Protein AF-A0AAX2M2W0-F1 (afdb_monomer)

Organism: Campylobacter jejuni (NCBI:txid197)

Structure (mmCIF, N/CA/C/O backbone):
data_AF-A0AAX2M2W0-F1
#
_entry.id   AF-A0AAX2M2W0-F1
#
loop_
_atom_site.group_PDB
_atom_site.id
_atom_site.type_symbol
_atom_site.label_atom_id
_atom_site.label_alt_id
_atom_site.label_comp_id
_atom_site.label_asym_id
_atom_site.label_entity_id
_atom_site.label_seq_id
_atom_site.pdbx_PDB_ins_code
_atom_site.Cartn_x
_atom_site.Cartn_y
_atom_site.Cartn_z
_atom_site.occupancy
_atom_site.B_iso_or_equiv
_atom_site.auth_seq_id
_atom_site.auth_comp_id
_atom_site.auth_asym_id
_atom_site.auth_atom_id
_atom_site.pdbx_PDB_model_num
ATOM 1 N N . MET A 1 1 ? -13.418 6.459 6.552 1.00 89.12 1 MET A N 1
ATOM 2 C CA . MET A 1 1 ? -12.912 6.217 5.186 1.00 89.12 1 MET A CA 1
ATOM 3 C C . MET A 1 1 ? -11.805 7.212 4.934 1.00 89.12 1 MET A C 1
ATOM 5 O O . MET A 1 1 ? -12.024 8.388 5.200 1.00 89.12 1 MET A O 1
ATOM 9 N N . THR A 1 2 ? -10.649 6.745 4.478 1.00 95.94 2 THR A N 1
ATOM 10 C CA . THR A 1 2 ? -9.442 7.563 4.315 1.00 95.94 2 THR A CA 1
ATOM 11 C C . THR A 1 2 ? -8.885 7.340 2.910 1.00 95.94 2 THR A C 1
ATOM 13 O O . THR A 1 2 ? -8.666 6.183 2.553 1.00 95.94 2 THR A O 1
ATOM 16 N N . PRO A 1 3 ? -8.696 8.384 2.085 1.00 97.00 3 PRO A N 1
ATOM 17 C CA . PRO A 1 3 ? -8.015 8.229 0.805 1.00 97.00 3 PRO A CA 1
ATOM 18 C C . PRO A 1 3 ? -6.522 7.960 1.027 1.00 97.00 3 PRO A C 1
ATOM 20 O O . PRO A 1 3 ? -5.947 8.440 2.004 1.00 97.00 3 PRO A O 1
ATOM 23 N N . PHE A 1 4 ? -5.892 7.234 0.108 1.00 96.31 4 PHE A N 1
ATOM 24 C CA . PHE A 1 4 ? -4.447 7.012 0.120 1.00 96.31 4 PHE A CA 1
ATOM 25 C C . PHE A 1 4 ? -3.855 7.016 -1.291 1.00 96.31 4 PHE A C 1
ATOM 27 O O . PHE A 1 4 ? -4.561 6.821 -2.287 1.00 96.31 4 PHE A O 1
ATOM 34 N N . TYR A 1 5 ? -2.546 7.240 -1.347 1.00 96.06 5 TYR A N 1
ATOM 35 C CA . TYR A 1 5 ? -1.726 7.131 -2.545 1.00 96.06 5 TYR A CA 1
ATOM 36 C C . TYR A 1 5 ? -0.418 6.435 -2.163 1.00 96.06 5 TYR A C 1
ATOM 38 O O . TYR A 1 5 ? 0.334 6.951 -1.336 1.00 96.06 5 TYR A O 1
ATOM 46 N N . ASP A 1 6 ? -0.175 5.276 -2.764 1.00 93.81 6 ASP A N 1
ATOM 47 C CA . ASP A 1 6 ? 0.968 4.413 -2.489 1.00 93.81 6 ASP A CA 1
ATOM 48 C C . ASP A 1 6 ? 1.945 4.435 -3.662 1.00 93.81 6 ASP A C 1
ATOM 50 O O . ASP A 1 6 ? 1.542 4.413 -4.828 1.00 93.81 6 ASP A O 1
ATOM 54 N 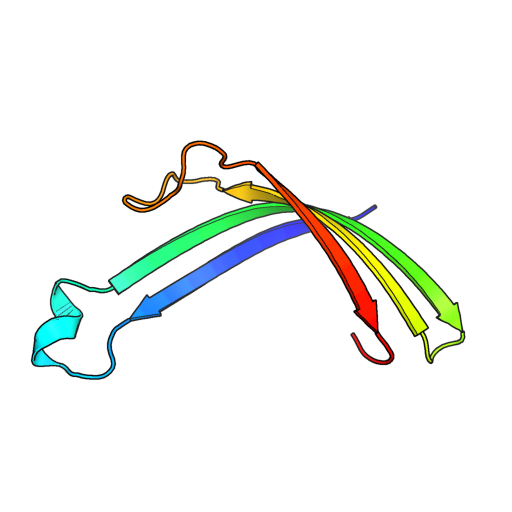N . ILE A 1 7 ? 3.240 4.435 -3.344 1.00 94.31 7 ILE A N 1
ATOM 55 C CA . ILE A 1 7 ? 4.335 4.393 -4.315 1.00 94.31 7 ILE A CA 1
ATOM 56 C C . ILE A 1 7 ? 5.266 3.247 -3.934 1.00 94.31 7 ILE A C 1
ATOM 58 O O . ILE A 1 7 ? 5.684 3.131 -2.782 1.00 94.31 7 ILE A O 1
ATOM 62 N N . GLY A 1 8 ? 5.617 2.419 -4.912 1.00 92.19 8 GLY A N 1
ATOM 63 C CA . GLY A 1 8 ? 6.577 1.334 -4.772 1.00 92.19 8 GLY A CA 1
ATOM 64 C C . GLY A 1 8 ? 7.692 1.457 -5.799 1.00 92.19 8 GLY A C 1
ATOM 65 O O . GLY A 1 8 ? 7.450 1.779 -6.961 1.00 92.19 8 GLY A O 1
ATOM 66 N N . TYR A 1 9 ? 8.919 1.170 -5.378 1.00 90.88 9 TYR A N 1
ATOM 67 C CA . TYR A 1 9 ? 10.059 1.036 -6.275 1.00 90.88 9 TYR A CA 1
ATOM 68 C C . TYR A 1 9 ? 10.722 -0.316 -6.042 1.00 90.88 9 TYR A C 1
ATOM 70 O O . TYR A 1 9 ? 11.000 -0.692 -4.904 1.00 90.88 9 TYR A O 1
ATOM 78 N N . SER A 1 10 ? 10.954 -1.053 -7.120 1.00 89.62 10 SER A N 1
ATOM 79 C CA . SER A 1 10 ? 11.609 -2.356 -7.101 1.00 89.62 10 SER A CA 1
ATOM 80 C C . SER A 1 10 ? 12.822 -2.326 -8.018 1.00 89.62 10 SER A C 1
ATOM 82 O O . SER A 1 10 ? 12.775 -1.733 -9.094 1.00 89.62 10 SER A O 1
ATOM 84 N N . TRP A 1 11 ? 13.914 -2.950 -7.589 1.00 90.06 11 TRP A N 1
ATOM 85 C CA . TRP A 1 11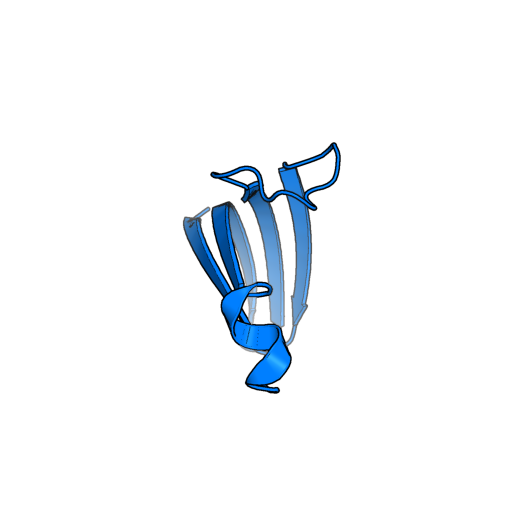 ? 15.143 -3.075 -8.364 1.00 90.06 11 TRP A CA 1
ATOM 86 C C . TRP A 1 11 ? 15.814 -4.414 -8.074 1.00 90.06 11 TRP A C 1
ATOM 88 O O . TRP A 1 11 ? 15.633 -4.997 -7.004 1.00 90.06 11 TRP A O 1
ATOM 98 N N . TYR A 1 12 ? 16.629 -4.879 -9.018 1.00 88.62 12 TYR A N 1
ATOM 99 C CA . TYR A 1 12 ? 17.529 -6.007 -8.791 1.00 88.62 12 TYR A CA 1
ATOM 100 C C . TYR A 1 12 ? 18.800 -5.551 -8.072 1.00 88.62 12 TYR A C 1
ATOM 102 O O . TYR A 1 12 ? 19.408 -4.548 -8.441 1.00 88.62 12 TYR A O 1
ATOM 110 N N . GLU A 1 13 ? 19.222 -6.305 -7.057 1.00 89.25 13 GLU A N 1
ATOM 111 C CA . GLU A 1 13 ? 20.447 -6.014 -6.299 1.00 89.25 13 GLU A CA 1
ATOM 112 C C . GLU A 1 13 ? 21.719 -6.255 -7.128 1.00 89.25 13 GLU A C 1
ATOM 114 O O . GLU A 1 13 ? 22.708 -5.534 -6.988 1.00 89.25 13 GLU A O 1
ATOM 119 N N . ASN A 1 14 ? 21.693 -7.236 -8.039 1.00 90.38 14 ASN A N 1
ATOM 120 C CA . ASN A 1 14 ? 22.803 -7.474 -8.954 1.00 90.38 14 ASN A CA 1
ATOM 121 C C . ASN A 1 14 ? 22.893 -6.340 -9.991 1.00 90.38 14 ASN A C 1
ATOM 123 O O . ASN A 1 14 ? 22.009 -6.180 -10.836 1.00 90.38 14 ASN A O 1
ATOM 127 N N . LYS A 1 15 ? 24.011 -5.607 -9.950 1.00 82.62 15 LYS A N 1
ATOM 128 C CA . LYS A 1 15 ? 24.310 -4.461 -10.820 1.00 82.62 15 LYS A CA 1
ATOM 129 C C . LYS A 1 15 ? 24.229 -4.777 -12.312 1.00 82.62 15 LYS A C 1
ATOM 131 O O . LYS A 1 15 ? 23.875 -3.890 -13.078 1.00 82.62 15 LYS A O 1
ATOM 136 N N . GLU A 1 16 ? 24.528 -6.011 -12.716 1.00 84.62 16 GLU A N 1
ATOM 137 C CA . GLU A 1 16 ? 24.466 -6.436 -14.121 1.00 84.62 16 GLU A CA 1
ATOM 138 C C . GLU A 1 16 ? 23.041 -6.351 -14.694 1.00 84.62 16 GLU A C 1
ATOM 140 O O . GLU A 1 16 ? 22.864 -6.013 -15.858 1.00 84.62 16 GLU A O 1
ATOM 145 N N . TYR A 1 17 ? 22.017 -6.569 -13.862 1.00 79.69 17 TYR A N 1
ATOM 146 C CA . TYR A 1 17 ? 20.608 -6.581 -14.274 1.00 79.69 17 TYR A CA 1
ATOM 147 C C . TYR A 1 17 ? 19.843 -5.312 -13.873 1.00 79.69 17 TYR A C 1
ATOM 149 O O . TYR A 1 17 ? 18.676 -5.151 -14.232 1.00 79.69 17 TYR A O 1
ATOM 157 N N . GLN A 1 18 ? 20.473 -4.412 -13.116 1.00 77.81 18 GLN A N 1
ATOM 158 C CA . GLN A 1 18 ? 19.806 -3.282 -12.467 1.00 77.81 18 GLN A CA 1
ATOM 159 C C . GLN A 1 18 ? 19.380 -2.179 -13.455 1.00 77.81 18 GLN A C 1
ATOM 161 O O . GLN A 1 18 ? 18.354 -1.528 -13.248 1.00 77.81 18 GLN A O 1
ATOM 166 N N . SER A 1 19 ? 20.133 -1.976 -14.543 1.00 76.44 19 SER A N 1
ATOM 167 C CA . SER A 1 19 ? 19.840 -0.940 -15.548 1.00 76.44 19 SER A CA 1
ATOM 168 C C . SER A 1 19 ? 18.537 -1.193 -16.308 1.00 76.44 19 SER A C 1
ATOM 170 O O . SER A 1 19 ? 17.856 -0.240 -16.672 1.00 76.44 19 SER A O 1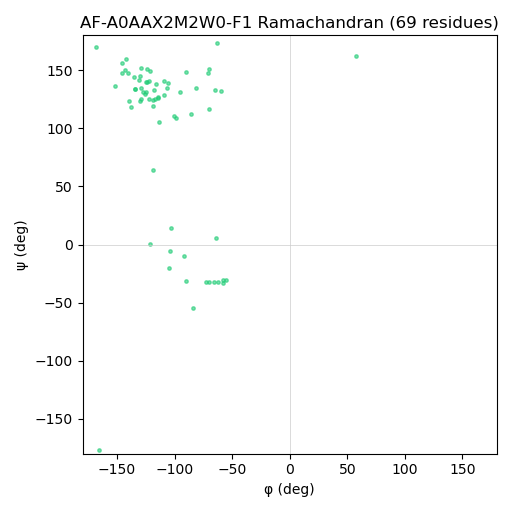
ATOM 172 N N . GLU A 1 20 ? 18.171 -2.457 -16.518 1.00 76.19 20 GLU A N 1
ATOM 173 C CA . GLU A 1 20 ? 16.991 -2.845 -17.303 1.00 76.19 20 GLU A CA 1
ATOM 174 C C . GLU A 1 20 ? 15.820 -3.320 -16.434 1.00 76.19 20 GLU A C 1
ATOM 176 O O . GLU A 1 20 ? 14.670 -3.284 -16.872 1.00 76.19 20 GLU A O 1
ATOM 181 N N . ASN A 1 21 ? 16.094 -3.722 -15.187 1.00 78.56 21 ASN A N 1
ATOM 182 C CA . ASN A 1 21 ? 15.103 -4.308 -14.288 1.00 78.56 21 ASN A CA 1
ATOM 183 C C . ASN A 1 21 ? 14.912 -3.455 -13.029 1.00 78.56 21 ASN A C 1
ATOM 185 O O . ASN A 1 21 ? 15.211 -3.863 -11.904 1.00 78.56 21 ASN A O 1
ATOM 189 N N . HIS A 1 22 ? 14.410 -2.243 -13.233 1.00 83.25 22 HIS A N 1
ATOM 190 C CA . HIS A 1 22 ? 13.911 -1.397 -12.160 1.00 83.25 22 HIS A CA 1
ATOM 191 C C . HIS A 1 22 ? 12.528 -0.862 -12.514 1.00 83.25 22 HIS A C 1
ATOM 193 O O . HIS A 1 22 ? 12.240 -0.536 -13.667 1.00 83.25 22 HIS A O 1
ATOM 199 N N . TYR A 1 23 ? 11.654 -0.792 -11.516 1.00 86.25 23 TYR A N 1
ATOM 200 C CA . TYR A 1 23 ? 10.233 -0.572 -11.729 1.00 86.25 23 TYR A CA 1
ATOM 201 C C . TYR A 1 23 ? 9.673 0.383 -10.687 1.00 86.25 23 TYR A C 1
ATOM 203 O O . TYR A 1 23 ? 9.755 0.122 -9.488 1.00 86.25 23 TYR A O 1
ATOM 211 N N . LEU A 1 24 ? 9.075 1.473 -11.166 1.00 88.06 24 LEU A N 1
ATOM 212 C CA . LEU A 1 24 ? 8.242 2.362 -10.368 1.00 88.06 24 LEU A CA 1
ATOM 213 C C . LEU A 1 24 ? 6.778 1.949 -10.541 1.00 88.06 24 LEU A C 1
ATOM 215 O O . LEU A 1 24 ? 6.311 1.754 -11.665 1.00 88.06 24 LEU A O 1
ATOM 219 N N . MET A 1 25 ? 6.070 1.820 -9.428 1.00 90.88 25 MET A N 1
ATOM 220 C CA . MET A 1 25 ? 4.662 1.450 -9.361 1.00 90.88 25 MET A CA 1
ATOM 221 C C . MET A 1 25 ? 3.934 2.441 -8.463 1.00 90.88 25 MET A C 1
ATOM 223 O O . MET A 1 25 ? 4.488 2.895 -7.462 1.00 90.88 25 MET A O 1
ATOM 227 N N . ASP A 1 26 ? 2.689 2.751 -8.799 1.00 93.50 26 ASP A N 1
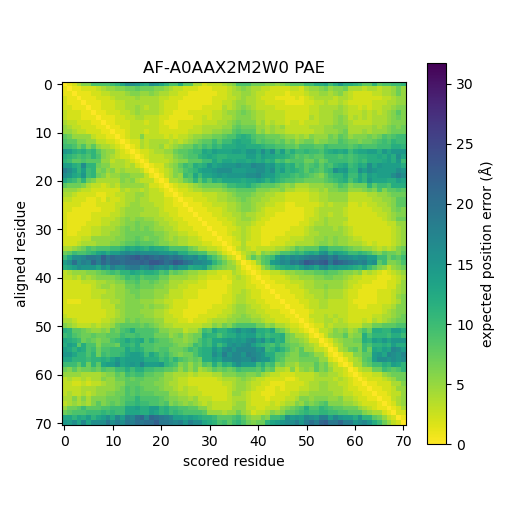ATOM 228 C CA . ASP A 1 26 ? 1.852 3.620 -7.988 1.00 93.50 26 ASP A CA 1
ATOM 229 C C . ASP A 1 26 ? 0.387 3.178 -7.984 1.00 93.50 26 ASP A C 1
ATOM 231 O O . ASP A 1 26 ? -0.130 2.574 -8.931 1.00 93.50 26 ASP A O 1
ATOM 235 N N . ALA A 1 27 ? -0.301 3.470 -6.886 1.00 94.69 27 ALA A N 1
ATOM 236 C CA . ALA A 1 27 ? -1.713 3.170 -6.726 1.00 94.69 27 ALA A CA 1
ATOM 237 C C . ALA A 1 27 ? -2.407 4.248 -5.900 1.00 94.69 27 ALA A C 1
ATOM 239 O O . ALA A 1 27 ? -1.831 4.821 -4.984 1.00 94.69 27 ALA A O 1
ATOM 240 N N . MET A 1 28 ? -3.677 4.491 -6.200 1.00 96.06 28 MET A N 1
ATOM 241 C CA . MET A 1 28 ? -4.546 5.324 -5.374 1.00 96.06 28 MET A CA 1
ATOM 242 C C . MET A 1 28 ? -5.752 4.518 -4.925 1.00 96.06 28 MET A C 1
ATOM 244 O O . MET A 1 28 ? -6.223 3.634 -5.650 1.00 96.06 28 MET A O 1
ATOM 248 N N . GLY A 1 29 ? -6.275 4.830 -3.749 1.00 96.50 29 GLY A N 1
ATOM 249 C CA . GLY A 1 29 ? -7.380 4.067 -3.201 1.00 96.50 29 GLY A CA 1
ATOM 250 C C . GLY A 1 29 ? -8.090 4.730 -2.040 1.00 96.50 29 GLY A C 1
ATOM 251 O O . GLY A 1 29 ? -7.804 5.861 -1.643 1.00 96.50 29 GLY A O 1
ATOM 252 N N . ILE A 1 30 ? -9.060 3.991 -1.513 1.00 97.38 30 ILE A N 1
ATOM 253 C CA . ILE A 1 30 ? -9.807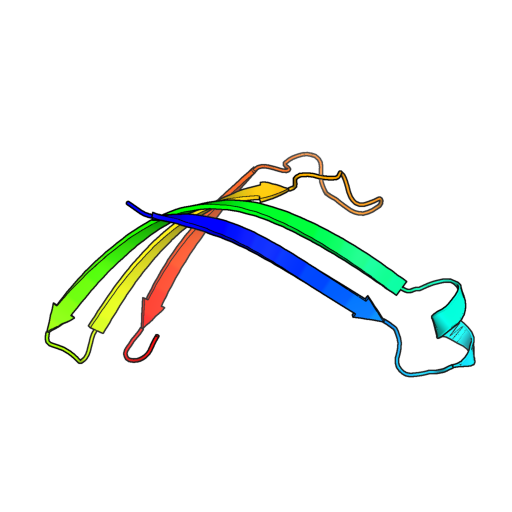 4.338 -0.312 1.00 97.38 30 ILE A CA 1
ATOM 254 C C . ILE A 1 30 ? -9.689 3.178 0.670 1.00 97.38 30 ILE A C 1
ATOM 256 O O . ILE A 1 30 ? -9.937 2.024 0.321 1.00 97.38 30 ILE A O 1
ATOM 260 N N . GLN A 1 31 ? -9.356 3.521 1.908 1.00 96.00 31 GLN A N 1
ATOM 261 C CA . GLN A 1 31 ? -9.236 2.614 3.037 1.00 96.00 31 GLN A CA 1
ATOM 262 C C . GLN A 1 31 ? -10.423 2.777 3.996 1.00 96.00 31 GLN A C 1
ATOM 264 O O . GLN A 1 31 ? -10.837 3.892 4.350 1.00 96.00 31 GLN A O 1
ATOM 269 N N . ILE A 1 32 ? -10.930 1.654 4.494 1.00 95.31 32 ILE A N 1
ATOM 270 C CA . ILE A 1 32 ? -11.792 1.566 5.674 1.00 95.31 32 ILE A CA 1
ATOM 271 C C . ILE A 1 32 ? -11.021 0.809 6.749 1.00 95.31 32 ILE A C 1
ATOM 273 O O . ILE A 1 32 ? -10.543 -0.294 6.514 1.00 95.31 32 ILE A O 1
ATOM 277 N N . LEU A 1 33 ? -10.918 1.402 7.936 1.00 92.62 33 LEU A N 1
ATOM 278 C CA . LEU A 1 33 ? -10.281 0.794 9.097 1.00 92.62 33 LEU A CA 1
ATOM 279 C C . LEU A 1 33 ? -11.294 0.734 10.238 1.00 92.62 33 LEU A C 1
ATOM 281 O O . LEU A 1 33 ? -11.859 1.756 10.628 1.00 92.62 33 LEU A O 1
ATOM 285 N N . TYR A 1 34 ? -11.498 -0.460 10.774 1.00 90.50 34 TYR A N 1
ATOM 286 C CA . TYR A 1 34 ? -12.245 -0.710 11.993 1.00 90.50 34 TYR A CA 1
ATOM 287 C C . TYR A 1 34 ? -11.293 -1.260 13.051 1.00 90.50 34 TYR A C 1
ATOM 289 O O . TYR A 1 34 ? -10.609 -2.255 12.824 1.00 90.50 34 TYR A O 1
ATOM 297 N N . THR A 1 35 ? -11.255 -0.630 14.219 1.00 87.31 35 THR A N 1
ATOM 298 C CA . THR A 1 35 ? -10.444 -1.072 15.355 1.00 87.31 35 THR A CA 1
ATOM 299 C C . THR A 1 35 ? -11.371 -1.440 16.507 1.00 87.31 35 THR A C 1
ATOM 301 O O . THR A 1 35 ? -12.227 -0.654 16.919 1.00 87.31 35 THR A O 1
ATOM 304 N N . ARG A 1 36 ? -11.233 -2.661 17.032 1.00 73.88 36 ARG A N 1
ATOM 305 C CA . ARG A 1 36 ? -11.988 -3.116 18.205 1.00 73.88 36 ARG A CA 1
ATOM 306 C C . ARG A 1 36 ? -11.004 -3.330 19.333 1.00 73.88 36 ARG A C 1
ATOM 308 O O . ARG A 1 36 ? -10.281 -4.324 19.335 1.00 73.88 36 ARG A O 1
ATOM 315 N N . SER A 1 37 ? -11.003 -2.413 20.306 1.00 72.00 37 SER A N 1
ATOM 316 C CA . SER A 1 37 ? -9.954 -2.289 21.336 1.00 72.00 37 SER A CA 1
ATOM 317 C C . SER A 1 37 ? -8.552 -2.071 20.731 1.00 72.00 37 SER A C 1
ATOM 319 O O . SER A 1 37 ? -8.326 -2.317 19.552 1.00 72.00 37 SER A O 1
ATOM 321 N N . ALA A 1 38 ? -7.586 -1.588 21.517 1.00 70.31 38 ALA A N 1
ATOM 322 C CA . ALA A 1 38 ? -6.246 -1.229 21.022 1.00 70.31 38 ALA A CA 1
ATOM 323 C C . ALA A 1 38 ? -5.410 -2.411 20.464 1.00 70.31 38 ALA A C 1
ATOM 325 O O . ALA A 1 38 ? -4.245 -2.235 20.133 1.00 70.31 38 ALA A O 1
ATOM 326 N N . ASN A 1 39 ? -5.993 -3.612 20.377 1.00 80.12 39 ASN A N 1
ATOM 327 C CA . ASN A 1 39 ? -5.303 -4.868 20.101 1.00 80.12 39 ASN A CA 1
ATOM 328 C C . ASN A 1 39 ? -5.818 -5.593 18.852 1.00 80.12 39 ASN A C 1
ATOM 330 O O . ASN A 1 39 ? -5.371 -6.705 18.599 1.00 80.12 39 ASN A O 1
ATOM 334 N N . PHE A 1 40 ? -6.799 -5.066 18.117 1.00 88.19 40 PHE A N 1
ATOM 335 C CA . PHE A 1 40 ? -7.270 -5.736 16.906 1.00 88.19 40 PHE A CA 1
ATOM 336 C C . PHE A 1 40 ? -7.833 -4.750 15.890 1.00 88.19 40 PHE A C 1
ATOM 338 O O . PHE A 1 40 ? -8.624 -3.867 16.240 1.00 88.19 40 PHE A O 1
ATOM 345 N N . TYR A 1 41 ? -7.471 -4.945 14.626 1.00 91.19 41 TYR A N 1
ATOM 346 C CA . TYR A 1 41 ? -8.013 -4.187 13.513 1.00 91.19 41 TYR A CA 1
ATOM 347 C C . TYR A 1 41 ? -8.514 -5.085 12.384 1.00 91.19 41 TYR A C 1
ATOM 349 O O . TYR A 1 41 ? -8.008 -6.182 12.146 1.00 91.19 41 TYR A O 1
ATOM 357 N N . VAL A 1 42 ? -9.500 -4.546 11.675 1.00 92.94 42 VAL A N 1
ATOM 358 C CA . VAL A 1 42 ? -9.974 -4.982 10.367 1.00 92.94 42 VAL A CA 1
ATOM 359 C C . VAL A 1 42 ? -9.76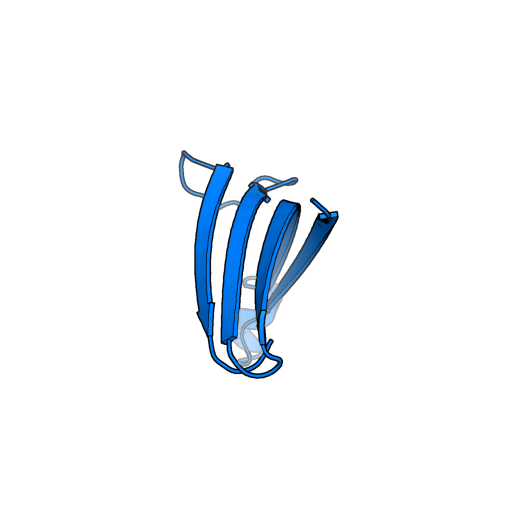1 -3.816 9.417 1.00 92.94 42 VAL A C 1
ATOM 361 O O . VAL A 1 42 ? -10.249 -2.715 9.674 1.00 92.94 42 VAL A O 1
ATOM 364 N N . LYS A 1 43 ? -9.034 -4.039 8.329 1.00 94.31 43 LYS A N 1
ATOM 365 C CA . LYS A 1 43 ? -8.830 -3.054 7.275 1.00 94.31 43 LYS A CA 1
ATOM 366 C C . LYS A 1 43 ? -9.317 -3.611 5.943 1.00 94.31 43 LYS A C 1
ATOM 368 O O . LYS A 1 43 ? -9.109 -4.781 5.640 1.00 94.31 43 LYS A O 1
ATOM 373 N N . MET A 1 44 ? -9.944 -2.748 5.156 1.00 96.00 44 MET A N 1
ATOM 374 C CA . MET A 1 44 ? -10.315 -3.014 3.776 1.00 96.00 44 MET A CA 1
ATOM 375 C C . MET A 1 44 ? -9.830 -1.866 2.892 1.00 96.00 44 MET A C 1
ATOM 377 O O . MET A 1 44 ? -10.177 -0.711 3.145 1.00 96.00 44 MET A O 1
ATOM 381 N N . ASP A 1 45 ? -9.065 -2.194 1.854 1.00 96.00 45 ASP A N 1
ATOM 382 C CA . ASP A 1 45 ? -8.479 -1.243 0.910 1.00 96.00 45 ASP A CA 1
ATOM 383 C C . ASP A 1 45 ? -8.999 -1.522 -0.498 1.00 96.00 45 ASP A C 1
ATOM 385 O O . ASP A 1 45 ? -8.767 -2.596 -1.051 1.00 96.00 45 ASP A O 1
ATOM 389 N N . ALA A 1 46 ? -9.677 -0.551 -1.104 1.00 96.25 46 ALA A N 1
ATOM 390 C CA . ALA A 1 46 ? -10.012 -0.583 -2.523 1.00 96.25 46 ALA A CA 1
ATOM 391 C C . ALA A 1 46 ? -9.023 0.313 -3.272 1.00 96.25 46 ALA A C 1
ATOM 393 O O . ALA A 1 46 ? -9.052 1.535 -3.117 1.00 96.25 46 ALA A O 1
ATOM 394 N N . ALA A 1 47 ? -8.145 -0.293 -4.070 1.0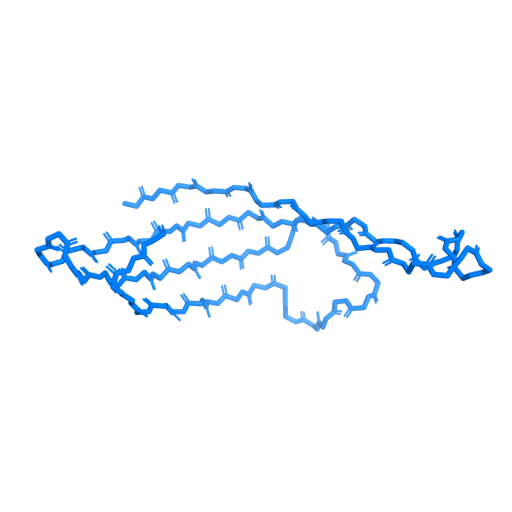0 95.38 47 ALA A N 1
ATOM 395 C CA . ALA A 1 47 ? -7.035 0.385 -4.732 1.00 95.38 47 ALA A CA 1
ATOM 396 C C . ALA A 1 47 ? -7.072 0.180 -6.245 1.00 95.38 47 ALA A C 1
ATOM 398 O O . ALA A 1 47 ? -7.503 -0.865 -6.738 1.00 95.38 47 ALA A O 1
ATOM 399 N N . ARG A 1 48 ? -6.553 1.154 -6.992 1.00 93.31 48 ARG A N 1
ATOM 400 C CA . ARG A 1 48 ? -6.314 1.043 -8.429 1.00 93.31 48 ARG A CA 1
ATOM 401 C C . ARG A 1 48 ? -4.933 1.579 -8.782 1.00 93.31 48 ARG A C 1
ATOM 403 O O . ARG A 1 48 ? -4.581 2.679 -8.363 1.00 93.31 48 ARG A O 1
ATOM 410 N N . ALA A 1 49 ? -4.197 0.832 -9.604 1.00 92.62 49 ALA A N 1
ATOM 411 C CA . ALA A 1 49 ? -2.935 1.304 -10.169 1.00 92.62 49 ALA A CA 1
ATOM 412 C C . ALA A 1 49 ? -3.165 2.577 -10.999 1.00 92.62 49 ALA A C 1
ATOM 414 O O . ALA A 1 49 ? -4.081 2.608 -11.833 1.00 92.62 49 ALA A O 1
ATOM 415 N N . VAL A 1 50 ? -2.355 3.615 -10.792 1.00 90.62 50 VAL A N 1
ATOM 416 C CA . VAL A 1 50 ? -2.526 4.914 -11.468 1.00 90.62 50 VAL A CA 1
ATOM 417 C C . VAL A 1 50 ? -1.867 4.865 -12.839 1.00 90.62 50 VAL A C 1
ATOM 419 O O . VAL A 1 50 ? -2.563 5.006 -13.854 1.00 90.62 50 VAL A O 1
ATOM 422 N N . TYR A 1 51 ? -0.586 4.505 -12.899 1.00 86.75 51 TYR A N 1
ATOM 423 C CA . TYR A 1 51 ? 0.077 4.115 -14.139 1.00 86.75 51 TYR A CA 1
ATOM 424 C C . TYR A 1 51 ? -0.049 2.612 -14.382 1.00 86.75 51 TYR A C 1
ATOM 426 O O . TYR A 1 51 ? -0.207 1.815 -13.462 1.00 86.75 51 TYR A O 1
ATOM 434 N N . ARG A 1 52 ? -0.095 2.215 -15.659 1.00 73.62 52 ARG A N 1
ATOM 435 C CA . ARG A 1 52 ? -0.121 0.798 -16.033 1.00 73.62 52 ARG A CA 1
ATOM 436 C C . ARG A 1 52 ? 1.316 0.314 -16.104 1.00 73.62 52 ARG A C 1
ATOM 438 O O . ARG A 1 52 ? 2.054 0.726 -16.999 1.00 73.62 52 ARG A O 1
ATOM 445 N N . PHE A 1 53 ? 1.691 -0.567 -15.192 1.00 76.25 53 PHE A N 1
ATOM 446 C CA . PHE A 1 53 ? 2.975 -1.235 -15.263 1.00 76.25 53 PHE A CA 1
ATOM 447 C C . PHE A 1 53 ? 2.979 -2.255 -16.414 1.00 76.25 53 PHE A C 1
ATOM 449 O O . PHE A 1 53 ? 1.947 -2.845 -16.742 1.00 76.25 53 PHE A O 1
ATOM 456 N N . LYS A 1 54 ? 4.133 -2.472 -17.064 1.00 72.00 54 LYS A N 1
ATOM 457 C CA . LYS A 1 54 ? 4.237 -3.363 -18.241 1.00 72.00 54 LYS A CA 1
ATOM 458 C C . LYS A 1 54 ? 3.787 -4.797 -17.950 1.00 72.00 54 LYS A C 1
ATOM 460 O O . LYS A 1 54 ? 3.273 -5.456 -18.848 1.00 72.00 54 LYS A O 1
ATOM 465 N N . HIS A 1 55 ? 3.961 -5.251 -16.710 1.00 72.06 55 HIS A N 1
ATOM 466 C CA . HIS A 1 55 ? 3.546 -6.578 -16.254 1.00 72.06 55 HIS A CA 1
ATOM 467 C C . HIS A 1 55 ? 2.266 -6.556 -15.407 1.00 72.06 55 HIS A C 1
ATOM 469 O O . HIS A 1 55 ? 1.952 -7.551 -14.756 1.00 72.06 55 HIS A O 1
ATOM 475 N N . ASP A 1 56 ? 1.512 -5.450 -15.410 1.00 69.62 56 ASP A N 1
ATOM 476 C CA . ASP A 1 56 ? 0.186 -5.450 -14.797 1.00 69.62 56 ASP A CA 1
ATOM 477 C C . ASP A 1 56 ? -0.744 -6.394 -15.560 1.00 69.62 56 ASP A C 1
ATOM 479 O O . ASP A 1 56 ? -0.859 -6.341 -16.790 1.00 69.62 56 ASP A O 1
ATOM 483 N N . GLY A 1 57 ? -1.458 -7.224 -14.800 1.00 69.94 57 GLY A N 1
ATOM 484 C CA . GLY A 1 57 ? -2.562 -8.018 -15.323 1.00 69.94 57 GLY A CA 1
ATOM 485 C C . GLY A 1 57 ? -3.708 -7.147 -15.849 1.00 69.94 57 GLY A C 1
ATOM 486 O O . GLY A 1 57 ? -3.740 -5.927 -15.684 1.00 69.94 57 GLY A O 1
ATOM 487 N N . GLU A 1 58 ? -4.692 -7.796 -16.464 1.00 73.25 58 GLU A N 1
ATOM 488 C CA . GLU A 1 58 ? -5.853 -7.129 -17.070 1.00 73.25 58 GLU A CA 1
ATOM 489 C C . GLU A 1 58 ? -6.649 -6.274 -16.064 1.00 73.25 58 GLU A C 1
ATOM 491 O O . GLU A 1 58 ? -7.130 -5.188 -16.390 1.00 73.25 58 GLU A O 1
ATOM 496 N N . HIS A 1 59 ? -6.701 -6.714 -14.802 1.00 74.69 59 HIS A N 1
ATOM 497 C CA . HIS A 1 59 ? -7.418 -6.038 -13.725 1.00 74.69 59 HIS A CA 1
ATOM 498 C C . HIS A 1 59 ? -6.476 -5.192 -12.860 1.00 74.69 59 HIS A C 1
ATOM 500 O O . HIS A 1 59 ? -5.684 -5.704 -12.066 1.00 74.69 59 HIS A O 1
ATOM 506 N N . ARG A 1 60 ? -6.612 -3.868 -13.001 1.00 82.38 60 ARG A N 1
ATOM 507 C CA . ARG A 1 60 ? -5.810 -2.845 -12.301 1.00 82.38 60 ARG A CA 1
ATOM 508 C C . ARG A 1 60 ? -6.424 -2.363 -10.989 1.00 82.38 60 ARG A C 1
ATOM 510 O O . ARG A 1 60 ? -5.780 -1.602 -10.275 1.00 82.38 60 ARG A O 1
ATOM 517 N N . ALA A 1 61 ? -7.670 -2.746 -10.714 1.00 90.00 61 ALA A N 1
ATOM 518 C CA . ALA A 1 61 ? -8.380 -2.440 -9.479 1.00 90.00 61 ALA A CA 1
ATOM 519 C C . ALA A 1 61 ? -8.474 -3.704 -8.625 1.00 90.00 61 ALA A C 1
ATOM 521 O O . ALA A 1 61 ? -8.778 -4.779 -9.147 1.00 90.00 61 ALA A O 1
ATOM 522 N N . ARG A 1 62 ? -8.187 -3.580 -7.331 1.00 91.56 62 ARG A N 1
ATOM 523 C CA . ARG A 1 62 ? -8.174 -4.692 -6.380 1.00 91.56 62 ARG A CA 1
ATOM 524 C C . ARG A 1 62 ? -8.766 -4.250 -5.050 1.00 91.56 62 ARG A C 1
ATOM 526 O O . ARG A 1 62 ? -8.629 -3.092 -4.660 1.00 91.56 62 ARG A O 1
ATOM 533 N N . VAL A 1 63 ? -9.414 -5.193 -4.378 1.00 93.50 63 VAL A N 1
ATOM 534 C CA . VAL A 1 63 ? -9.858 -5.050 -2.993 1.00 93.50 63 VAL A CA 1
ATOM 535 C C . VAL A 1 63 ? -8.980 -5.952 -2.141 1.00 93.50 63 VAL A C 1
ATOM 537 O O . VAL A 1 63 ? -8.808 -7.127 -2.465 1.00 93.50 63 VAL A O 1
ATOM 540 N N . TYR A 1 64 ? -8.409 -5.390 -1.084 1.00 91.62 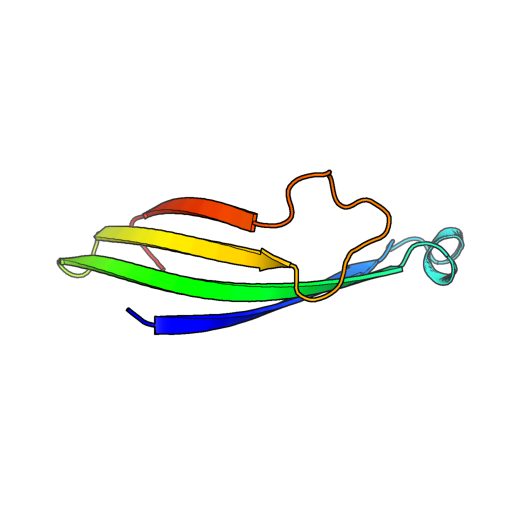64 TYR A N 1
ATOM 541 C CA . TYR A 1 64 ? -7.593 -6.099 -0.113 1.00 91.62 64 TYR A CA 1
ATOM 542 C C . TYR A 1 64 ? -8.270 -6.052 1.246 1.00 91.62 64 TYR A C 1
ATOM 544 O O . TYR A 1 64 ? -8.771 -5.008 1.659 1.00 91.62 64 TYR A O 1
ATOM 552 N N . GLU A 1 65 ? -8.249 -7.175 1.949 1.00 91.94 65 GLU A N 1
ATOM 553 C CA . GLU A 1 65 ? -8.724 -7.281 3.323 1.00 91.94 65 GLU A CA 1
ATOM 554 C C . GLU A 1 65 ? -7.551 -7.696 4.207 1.00 91.94 65 GLU A C 1
ATOM 556 O O . GLU A 1 65 ? -6.801 -8.614 3.868 1.00 91.94 65 GLU A O 1
ATOM 561 N N . SER A 1 66 ? -7.376 -7.020 5.339 1.00 90.31 66 SER A N 1
ATOM 562 C CA . SER A 1 66 ? -6.384 -7.405 6.335 1.00 90.31 66 SER A CA 1
ATOM 563 C C . SER A 1 66 ? -6.945 -7.360 7.750 1.00 90.31 66 SER A C 1
ATOM 565 O O . SER A 1 66 ? -7.786 -6.536 8.111 1.00 90.31 66 SER A O 1
ATOM 567 N N . LEU A 1 67 ? -6.477 -8.307 8.556 1.00 91.50 67 LEU A N 1
ATOM 568 C CA . LEU A 1 67 ? -6.846 -8.494 9.951 1.00 91.50 67 LEU A CA 1
ATOM 569 C C . LEU A 1 67 ? -5.546 -8.595 10.741 1.00 91.50 67 LEU A C 1
ATOM 571 O O . LEU A 1 67 ? -4.637 -9.318 10.328 1.00 91.50 67 LEU A O 1
ATOM 575 N N . GLY A 1 68 ? -5.437 -7.912 11.875 1.00 87.31 68 GLY A N 1
ATOM 576 C CA . GLY A 1 68 ? -4.190 -7.957 12.630 1.00 87.31 68 GLY A CA 1
ATOM 577 C C . GLY A 1 68 ? -4.270 -7.378 14.028 1.00 87.31 68 GLY A C 1
ATOM 578 O O . GLY A 1 68 ? -5.256 -6.760 14.423 1.00 87.31 68 GLY A O 1
ATOM 579 N N . LYS A 1 69 ? -3.198 -7.609 14.789 1.00 81.50 69 LYS A N 1
ATOM 580 C CA . LYS A 1 69 ? -3.038 -7.107 16.159 1.00 81.50 69 LYS A CA 1
ATOM 581 C C . LYS A 1 69 ? -2.357 -5.732 16.202 1.00 81.50 69 LYS A C 1
ATOM 583 O O . LYS A 1 69 ? -2.668 -4.933 17.077 1.00 81.50 69 LYS A O 1
ATOM 588 N N . TYR A 1 70 ? -1.462 -5.470 15.245 1.00 66.69 70 TYR A N 1
ATOM 589 C CA . TYR A 1 70 ? -0.656 -4.251 15.132 1.00 66.69 70 TYR A CA 1
ATOM 590 C C . TYR A 1 70 ? -0.670 -3.754 13.688 1.00 66.69 70 TYR A C 1
ATOM 592 O O . TYR A 1 70 ? -0.543 -4.571 12.772 1.00 66.69 70 TYR A O 1
ATOM 600 N N . PHE A 1 71 ? -0.881 -2.450 13.521 1.00 61.78 71 PHE A N 1
ATOM 601 C CA . PHE A 1 71 ? -0.951 -1.773 12.229 1.00 61.78 71 PHE A CA 1
ATOM 602 C C . PHE A 1 71 ? 0.416 -1.232 11.824 1.00 61.78 71 PHE A C 1
ATOM 604 O O . PHE A 1 71 ? 1.061 -0.617 12.704 1.00 61.78 71 PHE A O 1
#

Radius of gyration: 15.87 Å; Cα contacts (8 Å, |Δi|>4): 124; chains: 1; bounding box: 37×17×40 Å

Mean predicted aligned error: 6.07 Å

Foldseek 3Di:
DDKDKDKDKDADPPPVCGVPDIDIWIKIWDKDWDDDPLFKIKIKIWIFTPDDDPPDDPDRTDIDIDIGRHD

Secondary structure (DSSP, 8-state):
-EEEEEEEEEE-SSHHHHTT-EEEEEEEEEEEEEESSTT-EEEEEEEEESS--TT--S--EEEEEEEES--

pLDDT: mean 86.61, std 9.0, range [61.78, 97.38]

Sequence (71 aa):
MTPFYDIGYSWYENKEYQSENHYLMDAMGIQILYTRSANFYVKMDAARAVYRFKHDGEHRARVYESLGKYF

Nearest PDB structures (foldseek):
  6dv6-assembly1_A  TM=3.479E-01  e=3.634E+00  Salmonella enterica subsp. enterica serovar Typhimurium
  7ah9-assembly1_5N  TM=3.435E-01  e=3.433E+00  Salmonella enterica subsp. enterica serovar Typhimurium str. LT2
  7ahi-assembly1_5G  TM=3.724E-01  e=4.559E+00  Salmonella enterica subsp. enterica serovar Typhimurium str. LT2

Solvent-accessible surface area (backbone atoms only — not comparable to full-atom values): 4277 Å² total; per-residue (Å²): 121,45,78,49,74,50,79,48,77,49,69,47,88,56,72,91,51,30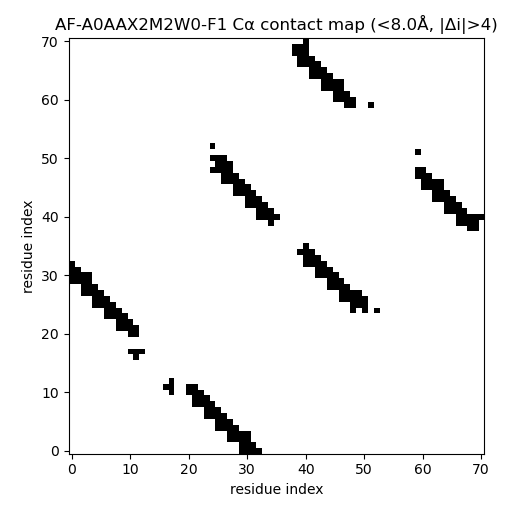,88,82,42,57,46,78,47,41,31,39,34,42,34,41,77,48,70,63,66,99,57,30,40,41,36,40,37,44,35,31,49,70,61,84,52,95,84,58,63,96,71,55,62,50,76,46,78,50,74,45,57,74,134